Protein AF-A0A1B7MNE8-F1 (afdb_monomer)

Mean predicted aligned error: 6.32 Å

Foldseek 3Di:
DCLVPPCVDCDNVVVDDPVRVVVVVVVVLVVCLVVLVVLHDQLNVLSVQLVVLVCCVPVVVLVVDPVSVVVSVVSNVVSVVSNVVSSVVSVVVVPD

Organism: NCBI:txid1314800

pLDDT: mean 84.8, std 11.19, range [42.5, 94.69]

Secondary structure (DSSP, 8-state):
-HHHH-TTSTTTTTSS-HHHHHHHHHHHHHHHHHHHHHT-HHHHHHHHHHHHHHHHHHHT-GGGSHHHHHHHHHHHHHHHHHHHHHHHHHHHHH--

Radius of gyration: 16.51 Å; Cα contacts (8 Å, |Δi|>4): 64; chains: 1; bounding box: 34×32×45 Å

Sequence (96 aa):
EDVVNKPWRPVPSMRISVEDCHALRCGLMVFCLVISFLFGVNVHVSSTLLTVVDFVRDDFGLSHHYVSKNFCTVGGYATLELGATLVLCRKFYISE

Solvent-accessible surface area (backbone atoms only — not comparable to full-atom values): 5244 Å² total; per-residue (Å²): 109,54,61,80,79,41,42,87,39,52,59,62,57,68,75,43,54,70,67,55,52,50,52,49,51,54,50,51,52,50,50,51,50,55,52,25,48,77,75,29,70,72,30,27,53,29,51,51,50,34,50,51,45,52,48,48,42,65,76,67,48,33,65,78,42,75,67,50,36,50,52,46,51,51,49,42,52,52,27,50,55,52,26,54,48,47,56,53,57,53,55,56,73,72,72,111

Structure (mmCIF, N/CA/C/O backbone):
data_AF-A0A1B7MNE8-F1
#
_entry.id   AF-A0A1B7MNE8-F1
#
loop_
_atom_site.group_PDB
_atom_site.id
_atom_site.type_symbol
_atom_site.label_atom_id
_atom_site.label_alt_id
_atom_site.label_comp_id
_atom_site.label_asym_id
_atom_site.label_entity_id
_atom_site.label_seq_id
_atom_site.pdbx_PDB_ins_code
_atom_site.Cartn_x
_atom_site.Cartn_y
_atom_site.Cartn_z
_atom_site.occupancy
_atom_site.B_iso_or_equiv
_atom_site.auth_seq_id
_atom_site.auth_comp_id
_atom_site.auth_asym_id
_atom_site.auth_atom_id
_atom_site.pdbx_PDB_model_num
ATOM 1 N N . GLU A 1 1 ? 13.908 0.846 -17.108 1.00 79.38 1 GLU A N 1
ATOM 2 C CA . GLU A 1 1 ? 14.786 1.211 -15.973 1.00 79.38 1 GLU A CA 1
ATOM 3 C C . GLU A 1 1 ? 15.121 0.002 -15.103 1.00 79.38 1 GLU A C 1
ATOM 5 O O . GLU A 1 1 ? 16.289 -0.348 -14.989 1.00 79.38 1 GLU A O 1
ATOM 10 N N . ASP A 1 2 ? 14.112 -0.671 -14.544 1.00 81.56 2 ASP A N 1
ATOM 11 C CA . ASP A 1 2 ? 14.305 -1.719 -13.532 1.00 81.56 2 ASP A CA 1
ATOM 12 C C . ASP A 1 2 ? 15.135 -2.929 -13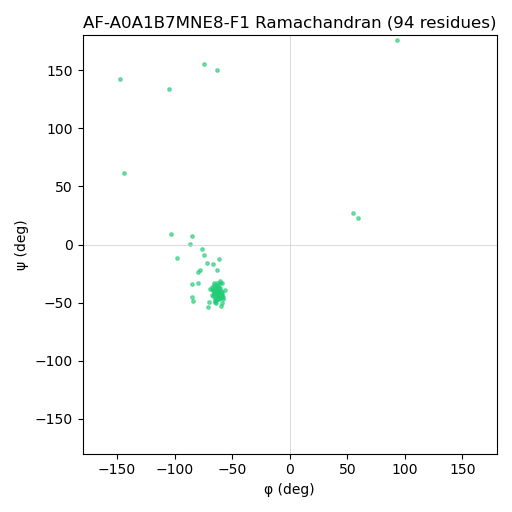.974 1.00 81.56 2 ASP A C 1
ATOM 14 O O . ASP A 1 2 ? 15.896 -3.454 -13.169 1.00 81.56 2 ASP A O 1
ATOM 18 N N . VAL A 1 3 ? 15.065 -3.338 -15.244 1.00 85.75 3 VAL A N 1
ATOM 19 C CA . VAL A 1 3 ? 15.910 -4.426 -15.778 1.00 85.75 3 VAL A CA 1
ATOM 20 C C . VAL A 1 3 ? 17.399 -4.070 -15.722 1.00 85.75 3 VAL A C 1
ATOM 22 O O . VAL A 1 3 ? 18.227 -4.931 -15.451 1.00 85.75 3 VAL A O 1
ATOM 25 N N . VAL A 1 4 ? 17.735 -2.796 -15.936 1.00 88.31 4 VAL A N 1
ATOM 26 C CA . VAL A 1 4 ? 19.123 -2.311 -15.955 1.00 88.31 4 VAL A CA 1
ATOM 27 C C . VAL A 1 4 ? 19.606 -1.994 -14.540 1.00 88.31 4 VAL A C 1
ATOM 29 O O . VAL A 1 4 ? 20.710 -2.366 -14.166 1.00 88.31 4 VAL A O 1
ATOM 32 N N . ASN A 1 5 ? 18.779 -1.312 -13.744 1.00 88.75 5 ASN A N 1
ATOM 33 C CA . ASN A 1 5 ? 19.179 -0.798 -12.433 1.00 88.75 5 ASN A CA 1
ATOM 34 C C . ASN A 1 5 ? 19.027 -1.854 -11.319 1.00 88.75 5 ASN A C 1
ATOM 36 O O . ASN A 1 5 ? 19.788 -1.866 -10.353 1.00 88.75 5 ASN A O 1
ATOM 40 N N . LYS A 1 6 ? 18.009 -2.725 -11.414 1.00 89.31 6 LYS A N 1
ATOM 41 C CA . LYS A 1 6 ? 17.592 -3.647 -10.341 1.00 89.31 6 LYS A CA 1
ATOM 42 C C . LYS A 1 6 ? 17.124 -5.008 -10.886 1.00 89.31 6 LYS A C 1
ATOM 44 O O . LYS A 1 6 ? 15.981 -5.408 -10.636 1.00 89.31 6 LYS A O 1
ATOM 49 N N . PRO A 1 7 ? 18.002 -5.760 -11.579 1.00 88.44 7 PRO A N 1
ATOM 50 C CA . PRO A 1 7 ? 17.637 -7.009 -12.255 1.00 88.44 7 PRO A CA 1
ATOM 51 C C . PRO A 1 7 ? 17.147 -8.112 -11.307 1.00 88.44 7 PRO A C 1
ATOM 53 O O . PRO A 1 7 ? 16.429 -9.014 -11.723 1.00 88.44 7 PRO A O 1
ATOM 56 N N . TRP A 1 8 ? 17.493 -8.045 -10.019 1.00 89.69 8 TRP A N 1
ATOM 57 C CA . TRP A 1 8 ? 17.058 -9.021 -9.015 1.00 89.69 8 TRP A CA 1
ATOM 58 C C . TRP A 1 8 ? 15.588 -8.867 -8.590 1.00 89.69 8 TRP A C 1
ATOM 60 O O . TRP A 1 8 ? 15.085 -9.709 -7.844 1.00 89.69 8 TRP A O 1
ATOM 70 N N . ARG A 1 9 ? 14.891 -7.795 -9.004 1.00 91.75 9 ARG A N 1
ATOM 71 C CA . ARG A 1 9 ? 13.467 -7.616 -8.687 1.00 91.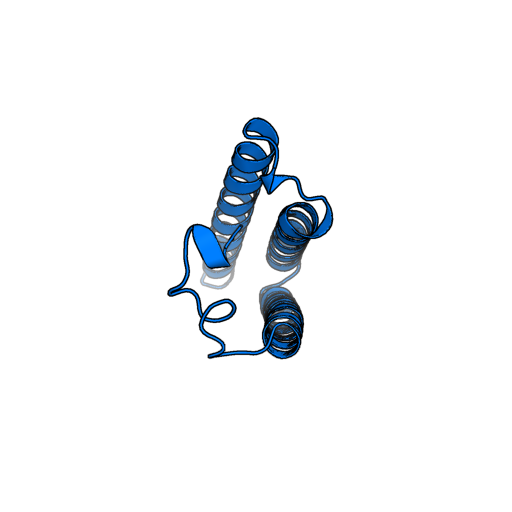75 9 ARG A CA 1
ATOM 72 C C . ARG A 1 9 ? 12.628 -8.738 -9.322 1.00 91.75 9 ARG A C 1
ATOM 74 O O . ARG A 1 9 ? 12.990 -9.235 -10.390 1.00 91.75 9 ARG A O 1
ATOM 81 N N . PRO A 1 10 ? 11.494 -9.126 -8.712 1.00 89.94 10 PRO A N 1
ATOM 82 C CA . PRO A 1 10 ? 10.691 -10.256 -9.184 1.00 89.94 10 PRO A CA 1
ATOM 83 C C . PRO A 1 10 ? 10.237 -10.142 -10.647 1.00 89.94 10 PRO A C 1
ATOM 85 O O . PRO A 1 10 ? 10.289 -11.131 -11.370 1.00 89.94 10 PRO A O 1
ATOM 88 N N . VAL A 1 11 ? 9.853 -8.938 -11.087 1.00 90.56 11 VAL A N 1
ATOM 89 C CA . VAL A 1 11 ? 9.372 -8.685 -12.456 1.00 90.56 11 VAL A CA 1
ATOM 90 C C . VAL A 1 11 ? 10.515 -8.769 -13.491 1.00 90.56 11 VAL A C 1
ATOM 92 O O . VAL A 1 11 ? 10.417 -9.589 -14.400 1.00 90.56 11 VAL A O 1
ATOM 95 N N . PRO A 1 12 ? 11.645 -8.036 -13.358 1.00 88.56 12 PRO A N 1
ATOM 96 C CA . PRO A 1 12 ? 12.798 -8.194 -14.254 1.00 88.56 12 PRO A CA 1
ATOM 97 C C . PRO A 1 12 ? 13.413 -9.596 -14.299 1.00 88.56 12 PRO A C 1
ATOM 99 O O . PRO A 1 12 ? 13.913 -10.007 -15.340 1.00 88.56 12 PRO A O 1
ATOM 102 N N . SER A 1 13 ? 13.385 -10.328 -13.181 1.00 90.69 13 SER A N 1
ATOM 103 C CA . SER A 1 13 ? 13.916 -11.697 -13.092 1.00 90.69 13 SER A CA 1
ATOM 104 C C . SER A 1 13 ? 12.925 -12.776 -13.546 1.00 90.69 13 SER A C 1
ATOM 106 O O . SER A 1 13 ? 13.210 -13.960 -13.374 1.00 90.69 13 SER A O 1
ATOM 108 N N . MET A 1 14 ? 11.773 -12.381 -14.105 1.00 87.56 14 MET A N 1
ATOM 109 C CA . MET A 1 14 ? 10.703 -13.267 -14.585 1.00 87.56 14 MET A CA 1
ATOM 110 C C . MET A 1 14 ? 10.177 -14.259 -13.534 1.00 87.56 14 MET A C 1
ATOM 112 O O . MET A 1 14 ? 9.674 -15.327 -13.871 1.00 87.56 14 MET A O 1
ATOM 116 N N . ARG A 1 15 ? 10.272 -13.917 -12.244 1.00 91.88 15 ARG A N 1
ATOM 117 C CA . ARG A 1 15 ? 9.698 -14.731 -11.157 1.00 91.88 15 ARG A CA 1
ATOM 118 C C . ARG A 1 15 ? 8.188 -14.548 -11.027 1.00 91.88 15 ARG A C 1
ATOM 120 O O . ARG A 1 15 ? 7.530 -15.388 -10.427 1.00 91.88 15 ARG A O 1
ATOM 127 N N . ILE A 1 16 ? 7.666 -13.434 -11.532 1.00 94.00 16 ILE A N 1
ATOM 128 C CA . ILE A 1 16 ? 6.246 -13.081 -11.524 1.00 94.00 16 ILE A CA 1
ATOM 129 C C . ILE A 1 16 ? 5.929 -12.266 -12.781 1.00 94.00 16 ILE A C 1
ATOM 131 O O . ILE A 1 16 ? 6.762 -11.463 -13.215 1.00 94.00 16 ILE A O 1
ATOM 135 N N . SER A 1 17 ? 4.748 -12.475 -13.371 1.00 91.94 17 SER A N 1
ATOM 136 C CA . SER A 1 17 ? 4.288 -11.671 -14.506 1.00 91.94 17 SER A CA 1
ATOM 137 C C . SER A 1 17 ? 3.842 -10.278 -14.048 1.00 91.94 17 SER A C 1
ATOM 139 O O . SER A 1 17 ? 3.424 -10.075 -12.908 1.00 91.94 17 SER A O 1
ATOM 141 N N . VAL A 1 18 ? 3.893 -9.303 -14.956 1.00 90.56 18 VAL A N 1
ATOM 142 C CA . VAL A 1 18 ? 3.358 -7.952 -14.711 1.00 90.56 18 VAL A CA 1
ATOM 143 C C . VAL A 1 18 ? 1.851 -8.010 -14.443 1.00 90.56 18 VAL A C 1
ATOM 145 O O . VAL A 1 18 ? 1.355 -7.299 -13.571 1.00 90.56 18 VAL A O 1
ATOM 148 N N . GLU A 1 19 ? 1.140 -8.893 -15.146 1.00 91.50 19 GLU A N 1
ATOM 149 C CA . GLU A 1 19 ? -0.301 -9.104 -14.970 1.00 91.50 19 GLU A CA 1
ATOM 150 C C . GLU A 1 19 ? -0.621 -9.632 -13.566 1.00 91.50 19 GLU A C 1
ATOM 152 O O . GLU A 1 19 ? -1.500 -9.093 -12.893 1.00 91.50 19 GLU A O 1
ATOM 157 N N . ASP A 1 20 ? 0.158 -10.602 -13.078 1.00 92.81 20 ASP A N 1
ATOM 158 C CA . ASP A 1 20 ? 0.018 -11.144 -11.722 1.00 92.81 20 ASP A CA 1
ATOM 159 C C . ASP A 1 20 ? 0.316 -10.082 -10.660 1.00 92.81 20 ASP A C 1
ATOM 161 O O . ASP A 1 20 ? -0.391 -9.983 -9.658 1.00 92.81 20 ASP A O 1
ATOM 165 N N . CYS A 1 21 ? 1.336 -9.243 -10.876 1.00 91.94 21 CYS A N 1
ATOM 166 C CA . CYS A 1 21 ? 1.621 -8.112 -9.993 1.00 91.94 21 CYS A CA 1
ATOM 167 C C . CYS A 1 21 ? 0.460 -7.115 -9.942 1.00 91.94 21 CYS A C 1
ATOM 169 O O . CYS A 1 21 ? 0.119 -6.632 -8.861 1.00 91.94 21 CYS A O 1
ATOM 171 N N . HIS A 1 22 ? -0.158 -6.812 -11.084 1.00 90.75 22 HIS A N 1
ATOM 172 C CA . HIS A 1 22 ? -1.300 -5.907 -11.137 1.00 90.75 22 HIS A CA 1
ATOM 173 C C . HIS A 1 22 ? -2.526 -6.513 -10.441 1.00 90.75 22 HIS A C 1
ATOM 175 O O . HIS A 1 22 ? -3.172 -5.845 -9.632 1.00 90.75 22 HIS A O 1
ATOM 181 N N . ALA A 1 23 ? -2.802 -7.799 -10.679 1.00 93.62 23 ALA A N 1
ATOM 182 C CA . ALA A 1 23 ? -3.858 -8.533 -9.991 1.00 93.62 23 ALA A CA 1
ATOM 183 C C . ALA A 1 23 ? -3.634 -8.552 -8.471 1.00 93.62 23 ALA A C 1
ATOM 185 O O . ALA A 1 23 ? -4.560 -8.275 -7.706 1.00 93.62 23 ALA A O 1
ATOM 186 N N . LEU A 1 24 ? -2.396 -8.791 -8.028 1.00 93.25 24 LEU A N 1
ATOM 187 C CA . LEU A 1 24 ? -2.020 -8.758 -6.617 1.00 93.25 24 LEU A CA 1
ATOM 188 C C . LEU A 1 24 ? -2.203 -7.361 -6.012 1.00 93.25 24 LEU A C 1
ATOM 190 O O . LEU A 1 24 ? -2.748 -7.251 -4.914 1.00 93.25 24 LEU A O 1
ATOM 194 N N . ARG A 1 25 ? -1.803 -6.295 -6.722 1.00 90.75 25 ARG A N 1
ATOM 195 C CA . ARG A 1 25 ? -2.000 -4.905 -6.274 1.00 90.75 25 ARG A CA 1
ATOM 196 C C . ARG A 1 25 ? -3.480 -4.605 -6.075 1.00 90.75 25 ARG A C 1
ATOM 198 O O . ARG A 1 25 ? -3.874 -4.168 -4.995 1.00 90.75 25 ARG A O 1
ATOM 205 N N . CYS A 1 26 ? -4.301 -4.869 -7.090 1.00 91.06 26 CYS A N 1
ATOM 206 C CA . CYS A 1 26 ? -5.739 -4.633 -7.018 1.00 91.06 26 CYS A CA 1
ATOM 207 C C . CYS A 1 26 ? -6.396 -5.466 -5.910 1.00 91.06 26 CYS A C 1
ATOM 209 O O . CYS A 1 26 ? -7.188 -4.931 -5.135 1.00 91.06 26 CYS A O 1
ATOM 211 N N . GLY A 1 27 ? -6.037 -6.746 -5.792 1.00 94.69 27 GLY A N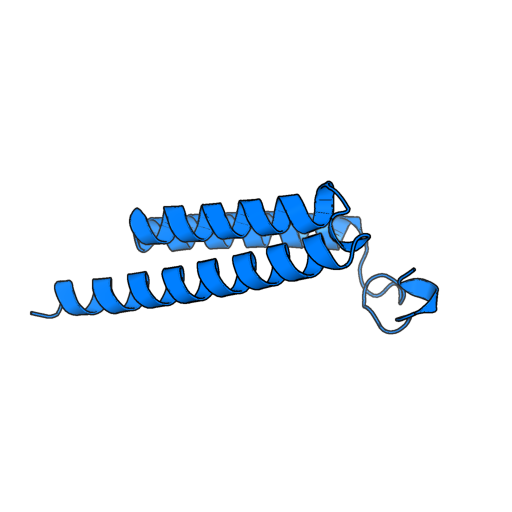 1
ATOM 212 C CA . GLY A 1 27 ? -6.561 -7.634 -4.756 1.00 94.69 27 GLY A CA 1
ATOM 213 C C . GLY A 1 27 ? -6.215 -7.161 -3.344 1.00 94.69 27 GLY A C 1
ATOM 214 O O . GLY A 1 27 ? -7.098 -7.070 -2.491 1.00 94.69 27 GLY A O 1
ATOM 215 N N . LEU A 1 28 ? -4.952 -6.793 -3.104 1.00 92.75 28 LEU A N 1
ATOM 216 C CA . LEU A 1 28 ? -4.494 -6.307 -1.802 1.00 92.75 28 LEU A CA 1
ATOM 217 C C . LEU A 1 28 ? -5.141 -4.966 -1.434 1.00 92.75 28 LEU A C 1
ATOM 219 O O . LEU A 1 28 ? -5.562 -4.780 -0.297 1.00 92.75 28 LEU A O 1
ATOM 223 N N . MET A 1 29 ? -5.269 -4.055 -2.399 1.00 92.44 29 MET A N 1
ATOM 224 C CA . MET A 1 29 ? -5.943 -2.769 -2.219 1.00 92.44 29 MET A CA 1
ATOM 225 C C . MET A 1 29 ? -7.401 -2.956 -1.783 1.00 92.44 29 MET A C 1
ATOM 227 O O . MET A 1 29 ? -7.820 -2.395 -0.771 1.00 92.44 29 MET A O 1
ATOM 231 N N . VAL A 1 30 ? -8.163 -3.793 -2.495 1.00 93.38 30 VAL A N 1
ATOM 232 C CA . VAL A 1 30 ? -9.559 -4.098 -2.144 1.00 93.38 30 VAL A CA 1
ATOM 233 C C . VAL A 1 30 ? -9.640 -4.748 -0.763 1.00 93.38 30 VAL A C 1
ATOM 235 O O . VAL A 1 30 ? -10.451 -4.335 0.063 1.00 93.38 30 VAL A O 1
ATOM 238 N N . PHE A 1 31 ? -8.768 -5.715 -0.478 1.00 93.94 31 PHE A N 1
ATOM 239 C CA . PHE A 1 31 ? -8.715 -6.388 0.818 1.00 93.94 31 PHE A CA 1
ATOM 240 C C . PHE A 1 31 ? -8.470 -5.406 1.977 1.00 93.94 31 PHE A C 1
ATOM 242 O O . PHE A 1 31 ? -9.207 -5.412 2.965 1.00 93.94 31 PHE A O 1
ATOM 249 N N . CYS A 1 32 ? -7.499 -4.502 1.835 1.00 91.31 32 CYS A N 1
ATOM 250 C CA . CYS A 1 32 ? -7.207 -3.467 2.827 1.00 91.31 32 CYS A CA 1
ATOM 251 C C . CYS A 1 32 ? -8.375 -2.481 3.011 1.00 91.31 32 CYS A C 1
ATOM 253 O O . CYS A 1 32 ? -8.691 -2.093 4.139 1.00 91.31 32 CYS A O 1
ATOM 255 N N . LEU A 1 33 ? -9.063 -2.097 1.932 1.00 91.69 33 LEU A N 1
ATOM 256 C CA . LEU A 1 33 ? -10.231 -1.213 2.009 1.00 91.69 33 LEU A CA 1
ATOM 257 C C . LEU A 1 33 ? -11.417 -1.878 2.721 1.00 91.69 33 LEU A C 1
ATOM 259 O O . LEU A 1 33 ? -12.080 -1.235 3.535 1.00 91.69 33 LEU A O 1
ATOM 263 N N . VAL A 1 34 ? -11.642 -3.172 2.484 1.00 93.50 34 VAL A N 1
ATOM 264 C CA . VAL A 1 34 ? -12.681 -3.946 3.179 1.00 93.50 34 VAL A CA 1
ATOM 265 C C . VAL A 1 34 ? -12.368 -4.061 4.669 1.00 93.50 34 VAL A C 1
ATOM 267 O O . VAL A 1 34 ? -13.235 -3.794 5.499 1.00 93.50 34 VAL A O 1
ATOM 270 N N . ILE A 1 35 ? -11.127 -4.393 5.036 1.00 90.94 35 ILE A N 1
ATOM 271 C CA . ILE A 1 35 ? -10.736 -4.477 6.449 1.00 90.94 35 ILE A CA 1
ATOM 272 C C . ILE A 1 35 ? -10.860 -3.112 7.127 1.00 90.94 35 ILE A C 1
ATOM 274 O O . ILE A 1 35 ? -11.457 -3.015 8.197 1.00 90.94 35 ILE A O 1
ATOM 278 N N . SER A 1 36 ? -10.352 -2.044 6.512 1.00 88.81 36 SER A N 1
ATOM 279 C CA . SER A 1 36 ? -10.434 -0.697 7.093 1.00 88.81 36 SER A CA 1
ATOM 280 C C . SER A 1 36 ? -11.877 -0.228 7.303 1.00 88.81 36 SER A C 1
ATOM 282 O O . SER A 1 36 ? -12.148 0.465 8.283 1.00 88.81 36 SER A O 1
ATOM 284 N N . PHE A 1 37 ? -12.817 -0.664 6.457 1.00 88.56 37 PHE A N 1
ATOM 285 C CA . PHE A 1 37 ? -14.244 -0.413 6.650 1.00 88.56 37 PHE A CA 1
ATOM 286 C C . PHE A 1 37 ? -14.785 -1.057 7.937 1.00 88.56 37 PHE A C 1
ATOM 288 O O . PHE A 1 37 ? -15.537 -0.412 8.667 1.00 88.56 37 PHE A O 1
ATOM 295 N N . LEU A 1 38 ? -14.344 -2.273 8.285 1.00 87.75 38 LEU A N 1
ATOM 296 C CA . LEU A 1 38 ? -14.714 -2.938 9.547 1.00 87.75 38 LEU A CA 1
ATOM 297 C C . LEU A 1 38 ? -14.165 -2.197 10.773 1.00 87.75 38 LEU A C 1
ATOM 299 O O . LEU A 1 38 ? -14.829 -2.102 11.804 1.00 87.75 38 LEU A O 1
ATOM 303 N N . PHE A 1 39 ? -12.973 -1.610 10.646 1.00 84.06 39 PHE A N 1
ATOM 304 C CA . PHE A 1 39 ? -12.397 -0.734 11.665 1.00 84.06 39 PHE A CA 1
ATOM 305 C C . PHE A 1 39 ? -13.022 0.662 11.675 1.00 84.06 39 PHE A C 1
ATOM 307 O O . PHE A 1 39 ? -12.709 1.426 12.576 1.00 84.06 39 PHE A O 1
ATOM 314 N N . GLY A 1 40 ? -13.935 0.983 10.750 1.00 85.88 40 GLY A N 1
ATOM 315 C CA . GLY A 1 40 ? -14.855 2.126 10.689 1.00 85.88 40 GLY A CA 1
ATOM 316 C C . GLY A 1 40 ? -14.380 3.364 9.914 1.00 85.88 40 GLY A C 1
ATOM 317 O O . GLY A 1 40 ? -13.260 3.440 9.419 1.00 85.88 40 GLY A O 1
ATOM 318 N N . VAL A 1 41 ? -15.276 4.354 9.811 1.00 86.19 41 VAL A N 1
ATOM 319 C CA . VAL A 1 41 ? -15.255 5.387 8.753 1.00 86.19 41 VAL A CA 1
ATOM 320 C C . VAL A 1 41 ? -13.955 6.195 8.692 1.00 86.19 41 VAL A C 1
ATOM 322 O O . VAL A 1 41 ? -13.396 6.356 7.612 1.00 86.19 41 VAL A O 1
ATOM 325 N N . ASN A 1 42 ? -13.420 6.653 9.827 1.00 86.31 42 ASN A N 1
ATOM 326 C CA . ASN A 1 42 ? -12.192 7.462 9.832 1.00 86.31 42 ASN A CA 1
ATOM 327 C C . ASN A 1 42 ? -10.966 6.677 9.325 1.00 86.31 42 ASN A C 1
ATOM 329 O O . ASN A 1 42 ? -10.152 7.211 8.575 1.00 86.31 42 ASN A O 1
ATOM 333 N N . VAL A 1 43 ? -10.855 5.396 9.697 1.00 87.69 43 VAL A N 1
ATOM 334 C CA . VAL A 1 43 ? -9.766 4.508 9.249 1.00 87.69 43 VAL A CA 1
ATOM 335 C C . VAL A 1 43 ? -9.919 4.203 7.758 1.00 87.69 43 VAL A C 1
ATOM 337 O O . VAL A 1 43 ? -8.936 4.192 7.017 1.00 87.69 43 VAL A O 1
ATOM 340 N N . HIS A 1 44 ? -11.160 4.022 7.303 1.00 88.62 44 HIS A N 1
ATOM 341 C CA . HIS A 1 44 ? -11.470 3.828 5.892 1.00 88.62 44 HIS A CA 1
ATOM 342 C C . HIS A 1 44 ? -11.084 5.046 5.037 1.00 88.62 44 HIS A C 1
ATOM 344 O O . HIS A 1 44 ? -10.431 4.883 4.013 1.00 88.62 44 HIS A O 1
ATOM 350 N N . VAL A 1 45 ? -11.388 6.273 5.481 1.00 90.62 45 VAL A N 1
ATOM 351 C CA . VAL A 1 45 ? -10.993 7.506 4.770 1.00 90.62 45 VAL A CA 1
ATOM 352 C C . VAL A 1 45 ? -9.470 7.622 4.653 1.00 90.62 45 VAL A C 1
ATOM 354 O O . VAL A 1 45 ? -8.959 7.907 3.570 1.00 90.62 45 VAL A O 1
ATOM 357 N N . SER A 1 46 ? -8.734 7.350 5.734 1.00 90.19 46 SER A N 1
ATOM 358 C CA . SER A 1 46 ? -7.263 7.336 5.718 1.00 90.19 46 SER A CA 1
ATOM 359 C C . SER A 1 46 ? -6.699 6.273 4.758 1.00 90.19 46 SER A C 1
ATOM 361 O O . SER A 1 46 ? -5.781 6.568 3.991 1.00 90.19 46 SER A O 1
ATOM 363 N N . SER A 1 47 ? -7.293 5.077 4.725 1.00 90.94 47 SER A N 1
ATOM 364 C CA . SER A 1 47 ? -6.890 3.983 3.824 1.00 90.94 47 SER A CA 1
ATOM 365 C C . SER A 1 47 ? -7.181 4.303 2.352 1.00 90.94 47 SER A C 1
ATOM 367 O O . SER A 1 47 ? -6.366 4.021 1.470 1.00 90.94 47 SER A O 1
ATOM 369 N N . THR A 1 48 ? -8.311 4.954 2.074 1.00 91.25 48 THR A N 1
ATOM 370 C CA . THR A 1 48 ? -8.654 5.447 0.734 1.00 91.25 48 THR A CA 1
ATOM 371 C C . THR A 1 48 ? -7.688 6.541 0.288 1.00 91.25 48 THR A C 1
ATOM 373 O O . THR A 1 48 ? -7.227 6.518 -0.850 1.00 91.25 48 THR A O 1
ATOM 376 N N . LEU A 1 49 ? -7.303 7.456 1.181 1.00 92.44 49 LEU A N 1
ATOM 377 C CA . LEU A 1 49 ? -6.319 8.492 0.868 1.00 92.44 49 LEU A CA 1
ATOM 378 C C . LEU A 1 49 ? -4.943 7.891 0.538 1.00 92.44 49 LEU A C 1
ATOM 380 O O . LEU A 1 49 ? -4.330 8.294 -0.448 1.00 92.44 49 LEU A O 1
ATOM 384 N N . LEU A 1 50 ? -4.490 6.888 1.297 1.00 91.19 50 LEU A N 1
ATOM 385 C CA . LEU A 1 50 ? -3.262 6.145 0.988 1.00 91.19 50 LEU A CA 1
ATOM 386 C C . LEU A 1 50 ? -3.334 5.475 -0.394 1.00 91.19 50 LEU A C 1
ATOM 388 O O . LEU A 1 50 ? -2.372 5.521 -1.157 1.00 91.19 50 LEU A O 1
ATOM 392 N N . THR A 1 51 ? -4.490 4.903 -0.735 1.00 90.88 51 THR A N 1
ATOM 393 C CA . THR A 1 51 ? -4.732 4.275 -2.041 1.00 90.88 51 THR A CA 1
ATOM 394 C C . THR A 1 51 ? -4.638 5.288 -3.185 1.00 90.88 51 THR A C 1
ATOM 396 O O . THR A 1 51 ? -4.017 5.015 -4.208 1.00 90.88 51 THR A O 1
ATOM 399 N N . VAL A 1 52 ? -5.202 6.486 -3.002 1.00 89.81 52 VAL A N 1
ATOM 400 C CA . VAL A 1 52 ? -5.093 7.582 -3.977 1.00 89.81 52 VAL A CA 1
ATOM 401 C C . VAL A 1 52 ? -3.637 8.014 -4.149 1.00 89.81 52 VAL A C 1
ATOM 403 O O . VAL A 1 52 ? -3.196 8.218 -5.275 1.00 89.81 52 VAL A O 1
ATOM 406 N N . VAL A 1 53 ? -2.874 8.121 -3.058 1.00 88.94 53 VAL A N 1
ATOM 407 C CA . VAL A 1 53 ? -1.444 8.460 -3.119 1.00 88.94 53 VAL A CA 1
ATOM 408 C C . VAL A 1 53 ? -0.658 7.399 -3.897 1.00 88.94 53 VAL A C 1
ATOM 410 O O . VAL A 1 53 ? 0.168 7.762 -4.731 1.00 88.94 53 VAL A O 1
ATOM 413 N N . ASP A 1 54 ? -0.930 6.110 -3.676 1.00 87.31 54 ASP A N 1
ATOM 414 C CA . ASP A 1 54 ? -0.307 5.013 -4.431 1.00 87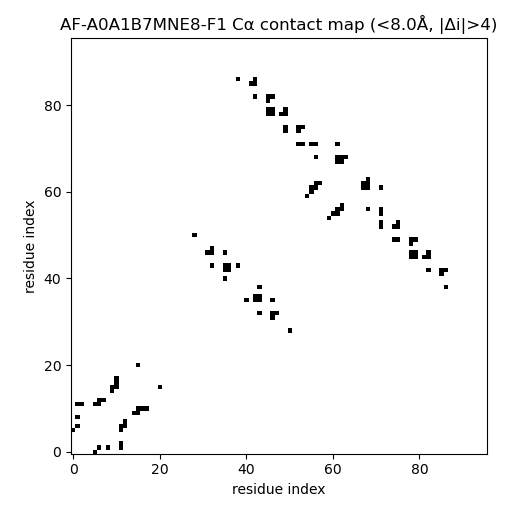.31 54 ASP A CA 1
ATOM 415 C C . ASP A 1 54 ? -0.647 5.081 -5.926 1.00 87.31 54 ASP A C 1
ATOM 417 O O . ASP A 1 54 ? 0.241 5.011 -6.772 1.00 87.31 54 ASP A O 1
ATOM 421 N N . PHE A 1 55 ? -1.916 5.324 -6.256 1.00 86.50 55 PHE A N 1
ATOM 422 C CA . PHE A 1 55 ? -2.363 5.472 -7.640 1.00 86.50 55 PHE A CA 1
ATOM 423 C C . PHE A 1 55 ? -1.695 6.667 -8.332 1.00 86.50 55 PHE A C 1
ATOM 425 O O . PHE A 1 55 ? -1.163 6.540 -9.427 1.00 86.50 55 PHE A O 1
ATOM 432 N N . VAL A 1 56 ? -1.633 7.825 -7.668 1.00 85.12 56 VAL A N 1
ATOM 433 C CA . VAL A 1 56 ? -0.943 9.014 -8.195 1.00 85.12 56 VAL A CA 1
ATOM 434 C C . VAL A 1 56 ? 0.559 8.761 -8.365 1.00 85.12 56 VAL A C 1
ATOM 436 O O . VAL A 1 56 ? 1.174 9.288 -9.291 1.00 85.12 56 VAL A O 1
ATOM 439 N N . ARG A 1 57 ? 1.172 7.952 -7.499 1.00 80.81 57 ARG A N 1
ATOM 440 C CA . ARG A 1 57 ? 2.592 7.605 -7.608 1.00 80.81 57 ARG A CA 1
ATOM 441 C C . ARG A 1 57 ? 2.903 6.793 -8.859 1.00 80.81 57 ARG A C 1
ATOM 443 O O . ARG A 1 57 ? 3.883 7.105 -9.540 1.00 80.81 57 ARG A O 1
ATOM 450 N N . ASP A 1 58 ? 2.112 5.749 -9.090 1.00 78.56 58 ASP A N 1
ATOM 451 C CA . ASP A 1 58 ? 2.344 4.752 -10.134 1.00 78.56 58 ASP A CA 1
ATOM 452 C C . ASP A 1 58 ? 1.805 5.209 -11.498 1.00 78.56 58 ASP A C 1
ATOM 454 O O . ASP A 1 58 ? 2.552 5.196 -12.475 1.00 78.56 58 ASP A O 1
ATOM 458 N N . ASP A 1 59 ? 0.562 5.697 -11.575 1.00 73.75 59 ASP A N 1
ATOM 459 C CA . ASP A 1 59 ? -0.100 6.007 -12.851 1.00 73.75 59 ASP A CA 1
ATOM 460 C C . ASP A 1 59 ? 0.333 7.352 -13.460 1.00 73.75 59 ASP A C 1
ATOM 462 O O . ASP A 1 59 ? 0.438 7.477 -14.679 1.00 73.75 59 ASP A O 1
ATOM 466 N N . PHE A 1 60 ? 0.644 8.370 -12.647 1.00 69.00 60 PHE A N 1
ATOM 467 C CA . PHE A 1 60 ? 1.064 9.679 -13.179 1.00 69.00 60 PHE A CA 1
ATOM 468 C C . PHE A 1 60 ? 2.566 9.779 -13.471 1.00 69.00 60 PHE A C 1
ATOM 470 O O . PHE A 1 60 ? 3.047 10.839 -13.876 1.00 69.00 60 PHE A O 1
ATOM 477 N N . GLY A 1 61 ? 3.342 8.718 -13.233 1.00 63.22 61 GLY A N 1
ATOM 478 C CA . GLY A 1 61 ? 4.792 8.767 -13.426 1.00 63.22 61 GLY A CA 1
ATOM 479 C C . GLY A 1 61 ? 5.472 9.836 -12.560 1.00 63.22 61 GLY A C 1
ATOM 480 O O . GLY A 1 61 ? 6.580 10.275 -12.870 1.00 63.22 61 GLY A O 1
ATOM 481 N N . LEU A 1 62 ? 4.845 10.247 -11.446 1.00 59.81 62 LEU A N 1
ATOM 482 C CA . LEU A 1 62 ? 5.380 11.253 -10.518 1.00 59.81 62 LEU A CA 1
ATOM 483 C C . LEU A 1 62 ? 6.720 10.818 -9.893 1.00 59.81 6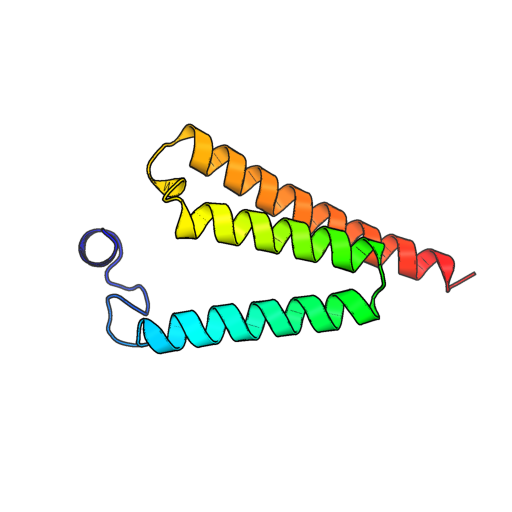2 LEU A C 1
ATOM 485 O O . LEU A 1 62 ? 7.422 11.642 -9.307 1.00 59.81 62 LEU A O 1
ATOM 489 N N . SER A 1 63 ? 7.108 9.551 -10.043 1.00 60.09 63 SER A N 1
ATOM 490 C CA . SER A 1 63 ? 8.444 9.050 -9.703 1.00 60.09 63 SER A CA 1
ATOM 491 C C . SER A 1 63 ? 9.572 9.598 -10.587 1.00 60.09 63 SER A C 1
ATOM 493 O O . SER A 1 63 ? 10.732 9.495 -10.189 1.00 60.09 63 SER A O 1
ATOM 495 N N . HIS A 1 64 ? 9.266 10.183 -11.751 1.00 64.50 64 HIS A N 1
ATOM 496 C CA . HIS A 1 64 ? 10.276 10.680 -12.692 1.00 64.50 64 HIS A CA 1
ATOM 497 C C . HIS A 1 64 ? 10.849 12.052 -12.290 1.00 64.50 64 HIS A C 1
ATOM 499 O O . HIS A 1 64 ? 11.985 12.375 -12.632 1.00 64.50 64 HIS A O 1
ATOM 505 N N . HIS A 1 65 ? 10.102 12.842 -11.507 1.00 73.25 65 HIS A N 1
ATOM 506 C CA . HIS A 1 65 ? 10.583 14.103 -10.939 1.00 73.25 65 HIS A CA 1
ATOM 507 C C . HIS A 1 65 ? 10.903 13.947 -9.441 1.00 73.25 65 HIS A C 1
ATOM 509 O O . HIS A 1 65 ? 10.126 13.405 -8.656 1.00 73.25 65 HIS A O 1
ATOM 515 N N . TYR A 1 66 ? 12.065 14.453 -9.017 1.00 74.56 66 TYR A N 1
ATOM 516 C CA . TYR A 1 66 ? 12.562 14.290 -7.643 1.00 74.56 66 TYR A CA 1
ATOM 517 C C . TYR A 1 66 ? 11.631 14.891 -6.577 1.00 74.56 66 TYR A C 1
ATOM 519 O O . TYR A 1 66 ? 11.462 14.317 -5.502 1.00 74.56 66 TYR A O 1
ATOM 527 N N . VAL A 1 67 ? 11.003 16.033 -6.872 1.00 80.69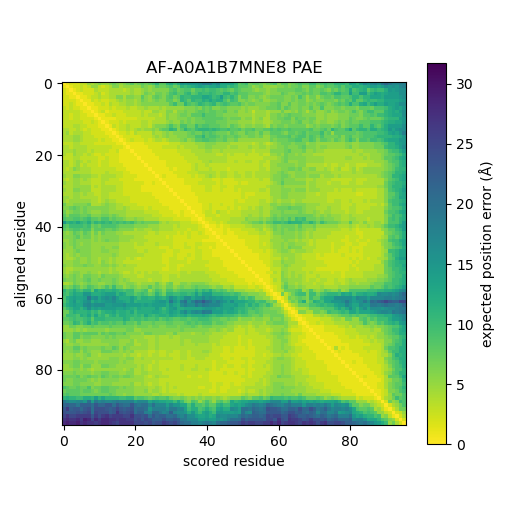 67 VAL A N 1
ATOM 528 C CA . VAL A 1 67 ? 10.129 16.747 -5.925 1.00 80.69 67 VAL A CA 1
ATOM 529 C C . VAL A 1 67 ? 8.830 15.983 -5.682 1.00 80.69 67 VAL A C 1
ATOM 531 O O . VAL A 1 67 ? 8.463 15.727 -4.536 1.00 80.69 67 VAL A O 1
ATOM 534 N N . SER A 1 68 ? 8.162 15.559 -6.752 1.00 79.38 68 SER A N 1
ATOM 535 C CA . SER A 1 68 ? 6.923 14.784 -6.677 1.00 79.38 68 SER A CA 1
ATOM 536 C C . SER A 1 68 ? 7.120 13.428 -6.007 1.00 79.38 68 SER A C 1
ATOM 538 O O . SER A 1 68 ? 6.277 13.007 -5.217 1.00 79.38 68 SER A O 1
ATOM 540 N N . LYS A 1 69 ? 8.261 12.773 -6.250 1.00 81.19 69 LYS A N 1
ATOM 541 C CA . LYS A 1 69 ? 8.623 11.515 -5.589 1.00 81.19 69 LYS A CA 1
ATOM 542 C C . LYS A 1 69 ? 8.708 11.665 -4.069 1.00 81.19 69 LYS A C 1
ATOM 544 O O . LYS A 1 69 ? 8.168 10.834 -3.336 1.00 81.19 69 LYS A O 1
ATOM 549 N N . ASN A 1 70 ? 9.354 12.728 -3.592 1.00 86.62 70 ASN A N 1
ATOM 550 C CA . ASN A 1 70 ? 9.457 13.010 -2.161 1.00 86.62 70 ASN A CA 1
ATOM 551 C C . ASN A 1 70 ? 8.092 13.360 -1.562 1.00 86.62 70 ASN A C 1
ATOM 553 O O . ASN A 1 70 ? 7.730 12.809 -0.527 1.00 86.62 70 ASN A O 1
ATOM 557 N N . PHE A 1 71 ? 7.303 14.198 -2.239 1.00 86.62 71 PHE A N 1
ATOM 558 C CA . PHE A 1 71 ? 5.968 14.573 -1.767 1.00 86.62 71 PHE A CA 1
ATOM 559 C C . PHE A 1 71 ? 5.044 13.357 -1.633 1.00 86.62 71 PHE A C 1
ATOM 561 O O . PHE A 1 71 ? 4.396 13.168 -0.607 1.00 86.62 71 PHE A O 1
ATOM 568 N N . CYS A 1 72 ? 5.051 12.478 -2.634 1.00 86.50 72 CYS A N 1
ATOM 569 C CA . CYS A 1 72 ? 4.274 11.248 -2.605 1.00 86.50 72 CYS A CA 1
ATOM 570 C C . CYS A 1 72 ? 4.746 10.280 -1.509 1.00 86.50 72 CYS A C 1
ATOM 572 O O . CYS A 1 72 ? 3.930 9.617 -0.872 1.00 86.50 72 CYS A O 1
ATOM 574 N N . THR A 1 73 ? 6.057 10.210 -1.265 1.00 88.38 73 THR A N 1
ATOM 575 C CA . THR A 1 73 ? 6.622 9.393 -0.182 1.00 88.38 73 THR A CA 1
ATOM 576 C C . THR A 1 73 ? 6.151 9.905 1.178 1.00 88.38 73 THR A C 1
ATOM 578 O O . THR A 1 7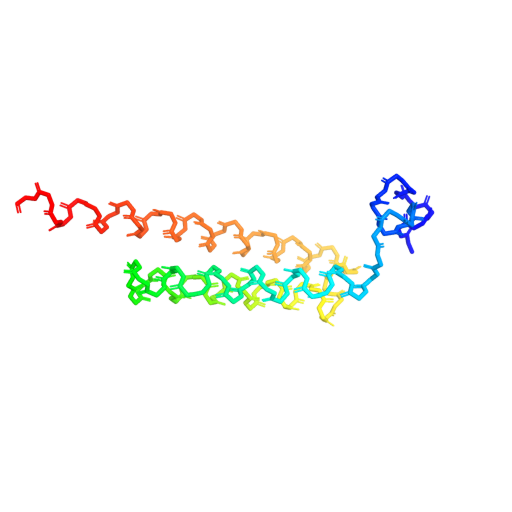3 ? 5.643 9.124 1.978 1.00 88.38 73 THR A O 1
ATOM 581 N N . VAL A 1 74 ? 6.239 11.217 1.413 1.00 91.88 74 VAL A N 1
ATOM 582 C CA . VAL A 1 74 ? 5.754 11.855 2.646 1.00 91.88 74 VAL A CA 1
ATOM 583 C C . VAL A 1 74 ? 4.250 11.644 2.817 1.00 91.88 74 VAL A C 1
ATOM 585 O O . VAL A 1 74 ? 3.818 11.263 3.900 1.00 91.88 74 VAL A O 1
ATOM 588 N N . GLY A 1 75 ? 3.456 11.818 1.755 1.00 90.56 75 GLY A N 1
ATOM 589 C CA . GLY A 1 75 ? 2.014 11.561 1.787 1.00 90.56 75 GLY A CA 1
ATOM 590 C C . GLY A 1 75 ? 1.677 10.112 2.153 1.00 90.56 75 GLY A C 1
ATOM 591 O O . GLY A 1 75 ? 0.776 9.872 2.957 1.00 90.56 75 GLY A O 1
ATOM 592 N N . GLY A 1 76 ? 2.438 9.145 1.634 1.00 90.50 76 GLY A N 1
ATOM 593 C CA . GLY A 1 76 ? 2.281 7.732 1.981 1.00 90.50 76 GLY A CA 1
ATOM 594 C C . GLY A 1 76 ? 2.562 7.450 3.460 1.00 90.50 76 GLY A C 1
ATOM 595 O O . GLY A 1 76 ? 1.756 6.807 4.125 1.00 90.50 76 GLY A O 1
ATOM 596 N N . TYR A 1 77 ? 3.661 7.980 4.005 1.00 92.81 77 TYR A N 1
ATOM 597 C CA . TYR A 1 77 ? 3.960 7.837 5.435 1.00 92.81 77 TYR A CA 1
ATOM 598 C C . TYR A 1 77 ? 2.919 8.536 6.311 1.00 92.81 77 TYR A C 1
ATOM 600 O O . TYR A 1 77 ? 2.405 7.934 7.247 1.00 92.81 77 TYR A O 1
ATOM 608 N N . ALA A 1 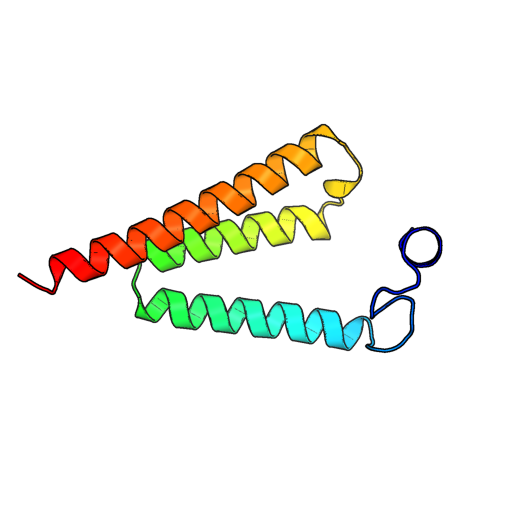78 ? 2.550 9.774 5.982 1.00 93.06 78 ALA A N 1
ATOM 609 C CA . ALA A 1 78 ? 1.576 10.533 6.757 1.00 9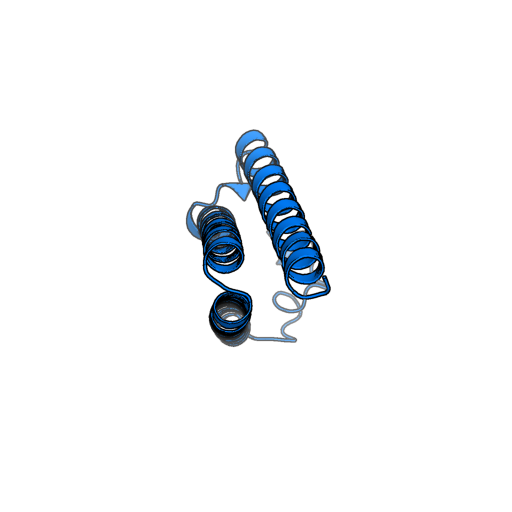3.06 78 ALA A CA 1
ATOM 610 C C . ALA A 1 78 ? 0.223 9.810 6.837 1.00 93.06 78 ALA A C 1
ATOM 612 O O . ALA A 1 78 ? -0.362 9.704 7.910 1.00 93.06 78 ALA A O 1
ATOM 613 N N . THR A 1 79 ? -0.265 9.274 5.718 1.00 91.25 79 THR A N 1
ATOM 614 C CA . THR A 1 79 ? -1.545 8.551 5.683 1.00 91.25 79 THR A CA 1
ATOM 615 C C . THR A 1 79 ? -1.505 7.236 6.458 1.00 91.25 79 THR A C 1
ATOM 617 O O . THR A 1 79 ? -2.484 6.931 7.139 1.00 91.25 79 THR A O 1
ATOM 620 N N . LEU A 1 80 ? -0.385 6.504 6.430 1.00 89.31 80 LEU A N 1
ATOM 621 C CA . LEU A 1 80 ? -0.186 5.298 7.241 1.00 89.31 80 LEU A CA 1
ATOM 622 C C . LEU A 1 80 ? -0.168 5.596 8.745 1.00 89.31 80 LEU A C 1
ATOM 624 O O . LEU A 1 80 ? -0.895 4.950 9.500 1.00 89.31 80 LEU A O 1
ATOM 628 N N . GLU A 1 81 ? 0.614 6.586 9.176 1.00 93.50 81 GLU A N 1
ATOM 629 C CA . GLU A 1 81 ? 0.716 6.972 10.591 1.00 93.50 81 GLU A CA 1
ATOM 630 C C . GLU A 1 81 ? -0.628 7.490 11.131 1.00 93.50 81 GLU A C 1
ATOM 632 O O . GLU A 1 81 ? -1.057 7.128 12.233 1.00 93.50 81 GLU A O 1
ATOM 637 N N . LEU A 1 82 ? -1.351 8.282 10.328 1.00 91.44 82 LEU A N 1
ATOM 638 C CA . LEU A 1 82 ? -2.709 8.724 10.655 1.00 91.44 82 LEU A CA 1
ATOM 639 C C . LEU A 1 82 ? -3.667 7.536 10.809 1.00 91.44 82 LEU A C 1
ATOM 641 O O . LEU A 1 82 ? -4.417 7.477 11.784 1.00 91.44 82 LEU A O 1
ATOM 645 N N . GLY A 1 83 ? -3.629 6.569 9.888 1.00 89.25 83 GLY A N 1
ATOM 646 C CA . GLY A 1 83 ? -4.466 5.370 9.950 1.00 89.25 83 GLY A CA 1
ATOM 647 C C . GLY A 1 83 ? -4.191 4.526 11.195 1.00 89.25 83 GLY A C 1
ATOM 648 O O . GLY A 1 83 ? -5.126 4.150 11.904 1.00 89.25 83 GLY A O 1
ATOM 649 N N . ALA A 1 84 ? -2.915 4.293 11.514 1.00 89.75 84 ALA A N 1
ATOM 650 C CA . ALA A 1 84 ? -2.501 3.556 12.707 1.00 89.75 84 ALA A CA 1
ATOM 651 C C . ALA A 1 84 ? -2.969 4.247 13.999 1.00 89.75 84 ALA A C 1
ATOM 653 O O . ALA A 1 84 ? -3.531 3.601 14.888 1.00 89.75 84 ALA A O 1
ATOM 654 N N . THR A 1 85 ? -2.817 5.571 14.070 1.00 90.44 85 THR A N 1
ATOM 655 C CA . THR A 1 85 ? -3.269 6.374 15.213 1.00 90.44 85 THR A CA 1
ATOM 656 C C . THR A 1 85 ? -4.787 6.288 15.390 1.00 90.44 85 THR A C 1
ATOM 658 O O . THR A 1 85 ? -5.269 6.079 16.501 1.00 90.44 85 THR A O 1
ATOM 661 N N . LEU A 1 86 ? -5.560 6.364 14.301 1.00 89.12 86 LEU A N 1
ATOM 662 C CA . LEU A 1 86 ? -7.022 6.252 14.346 1.00 89.12 86 LEU A CA 1
ATOM 663 C C . LEU A 1 86 ? -7.497 4.877 14.837 1.00 89.12 86 LEU A C 1
ATOM 665 O O . LEU A 1 86 ? -8.467 4.798 15.595 1.00 89.12 86 LEU A O 1
ATOM 669 N N . VAL A 1 87 ? -6.811 3.800 14.443 1.00 88.12 87 VAL A N 1
ATOM 670 C CA . VAL A 1 87 ? -7.094 2.442 14.937 1.00 88.12 87 VAL A CA 1
ATOM 671 C C . VAL A 1 87 ? -6.794 2.331 16.436 1.00 88.12 87 VAL A C 1
ATOM 673 O O . VAL A 1 87 ? -7.601 1.770 17.180 1.00 88.12 87 VAL A O 1
ATOM 676 N N . LEU A 1 88 ? -5.675 2.898 16.899 1.00 88.19 88 LEU A N 1
ATOM 677 C CA . LEU A 1 88 ? -5.311 2.911 18.320 1.00 88.19 88 LEU A CA 1
ATOM 678 C C . LEU A 1 88 ? -6.317 3.708 19.158 1.00 88.19 88 LEU A C 1
ATOM 680 O O . LEU A 1 88 ? -6.846 3.181 20.137 1.00 88.19 88 LEU A O 1
ATOM 684 N N . CYS A 1 89 ? -6.646 4.938 18.755 1.00 83.06 89 CYS A N 1
ATOM 685 C CA . CYS A 1 89 ? -7.600 5.791 19.469 1.00 83.06 89 CYS A CA 1
ATOM 686 C C . CYS A 1 89 ? -9.010 5.183 19.526 1.00 83.06 89 CYS A C 1
ATOM 688 O O . CYS A 1 89 ? -9.687 5.305 20.544 1.00 83.06 89 CYS A O 1
ATOM 690 N N . ARG A 1 90 ? -9.449 4.470 18.477 1.00 69.50 90 ARG A N 1
ATOM 691 C CA . ARG A 1 90 ? -10.713 3.710 18.505 1.00 69.50 90 ARG A CA 1
ATOM 692 C C . ARG A 1 90 ? -10.721 2.671 19.626 1.00 69.50 90 ARG A C 1
ATOM 694 O O . ARG A 1 90 ? -11.743 2.503 20.284 1.00 69.50 90 ARG A O 1
ATOM 701 N N . LYS A 1 91 ? -9.606 1.960 19.819 1.00 58.97 91 LYS A N 1
ATOM 702 C CA . LYS A 1 91 ? -9.504 0.883 20.810 1.00 58.97 91 LYS A CA 1
ATOM 703 C C . LYS A 1 91 ? -9.634 1.410 22.243 1.00 58.97 91 LYS A C 1
ATOM 705 O O . LYS A 1 91 ? -10.223 0.729 23.077 1.00 58.97 91 LYS A O 1
ATOM 710 N N . PHE A 1 92 ? -9.153 2.627 22.503 1.00 56.56 92 PHE A N 1
ATOM 711 C CA . PHE A 1 92 ? -9.324 3.293 23.797 1.00 56.56 92 PHE A CA 1
ATOM 712 C C . PHE A 1 92 ? -10.797 3.597 24.107 1.00 56.56 92 PHE A C 1
ATOM 714 O O . PHE A 1 92 ? -11.242 3.311 25.207 1.00 56.56 92 PHE A O 1
ATOM 721 N N . TYR A 1 93 ? -11.585 4.050 23.128 1.00 51.94 93 TYR A N 1
ATOM 722 C CA . TYR A 1 93 ? -12.980 4.469 23.358 1.00 51.94 93 TYR A CA 1
ATOM 723 C C . TYR A 1 93 ? -13.977 3.323 23.632 1.00 51.94 93 TYR A C 1
ATOM 725 O O . TYR A 1 93 ? -15.097 3.576 24.056 1.00 51.94 93 TYR A O 1
ATOM 733 N N . ILE A 1 94 ? -13.611 2.070 23.337 1.00 54.88 94 ILE A N 1
ATOM 734 C CA . ILE A 1 94 ? -14.450 0.873 23.571 1.00 54.88 94 ILE A CA 1
ATOM 735 C C . ILE A 1 94 ? -14.059 0.153 24.877 1.00 54.88 94 ILE A C 1
ATOM 737 O O . ILE A 1 94 ? -14.771 -0.743 25.320 1.00 54.88 94 ILE A O 1
ATOM 741 N N . SER A 1 95 ? -12.926 0.522 25.482 1.00 49.59 95 SER A N 1
ATOM 742 C CA . SER A 1 95 ? -12.346 -0.182 26.636 1.00 49.59 95 SER A CA 1
ATOM 743 C C . SER A 1 95 ? -12.575 0.527 27.982 1.00 49.59 95 SER A C 1
ATOM 745 O O . SER A 1 95 ? -11.982 0.103 28.973 1.00 49.59 95 SER A O 1
ATOM 747 N N . GLU A 1 96 ? -13.403 1.576 28.019 1.00 42.50 96 GLU A N 1
ATOM 748 C CA . GLU A 1 96 ? -13.882 2.255 29.239 1.00 42.50 96 GLU A CA 1
ATOM 749 C C . GLU A 1 96 ? -15.370 1.981 29.481 1.00 42.50 96 GLU A C 1
ATOM 751 O O . GLU A 1 96 ? -16.145 2.003 28.496 1.00 42.50 96 GLU A O 1
#